Protein AF-A0A2E9VG41-F1 (afdb_monomer_lite)

Secondary structure (DSSP, 8-state):
--HHHHHHHHHHHHHHHHHHHHHHHHHHHHHHHHHHHHHHHHHHHHHHHHHHHHHHHHHHHHHHHHHHHIIIIIS---PPPTTS------S---

Sequence (94 aa):
MNLAKVSTIISFFVIAYTSSLVLILQIFDYRQAFSSLDKLKLEIEELAFQSNILIEEVQYYKSHISLRDTALNGLGMRIPTGKDKRVIYQGEEL

Foldseek 3Di:
DDPVVVVVVVVVVVVVVVVVVVVVVVVVVVVVVVVVVVVVVVVVVVVVVVVVVVVVVVVVVVVVVVVVCCVCPVVVDDDDDPVRDDDDDDDDDD

pLDDT: mean 88.17, std 12.26, range [43.25, 97.5]

Structure (mmCIF, N/CA/C/O backbone):
data_AF-A0A2E9VG41-F1
#
_entry.id   AF-A0A2E9VG41-F1
#
loop_
_atom_site.group_PDB
_atom_site.id
_atom_site.type_symbol
_atom_site.label_atom_id
_atom_site.label_alt_id
_atom_site.label_comp_id
_atom_site.label_asym_id
_atom_site.label_entity_id
_atom_site.label_seq_id
_atom_site.pdbx_PDB_ins_code
_atom_site.Cartn_x
_atom_site.Cartn_y
_atom_site.Cartn_z
_atom_site.occupancy
_atom_site.B_iso_or_equiv
_atom_site.auth_seq_id
_atom_site.auth_comp_id
_atom_site.auth_asym_id
_atom_site.auth_atom_id
_atom_site.pdbx_PDB_model_num
ATOM 1 N N . MET A 1 1 ? 35.554 -3.385 -51.900 1.00 58.75 1 MET A N 1
ATOM 2 C CA . MET A 1 1 ? 34.842 -3.763 -50.657 1.00 58.75 1 MET A CA 1
ATOM 3 C C . MET A 1 1 ? 33.415 -4.144 -51.040 1.00 58.75 1 MET A C 1
ATOM 5 O O . MET A 1 1 ? 32.776 -3.347 -51.708 1.00 58.75 1 MET A O 1
ATOM 9 N N . ASN A 1 2 ? 32.956 -5.371 -50.759 1.00 77.56 2 ASN A N 1
ATOM 10 C CA . ASN A 1 2 ? 31.666 -5.870 -51.273 1.00 77.56 2 ASN A CA 1
ATOM 11 C C . ASN A 1 2 ? 30.486 -5.047 -50.730 1.00 77.56 2 ASN A C 1
ATOM 13 O O . ASN A 1 2 ? 30.323 -4.957 -49.515 1.00 77.56 2 ASN A O 1
ATOM 17 N N . LEU A 1 3 ? 29.651 -4.510 -51.625 1.00 80.62 3 LEU A N 1
ATOM 18 C CA . LEU A 1 3 ? 28.473 -3.686 -51.308 1.00 80.62 3 LEU A CA 1
ATOM 19 C C . LEU A 1 3 ? 27.531 -4.380 -50.303 1.00 80.62 3 LEU A C 1
ATOM 21 O O . LEU A 1 3 ? 27.032 -3.755 -49.371 1.00 80.62 3 LEU A O 1
ATOM 25 N N . ALA A 1 4 ? 27.393 -5.706 -50.420 1.00 83.06 4 ALA A N 1
ATOM 26 C CA . ALA A 1 4 ? 26.626 -6.539 -49.495 1.00 83.06 4 ALA A CA 1
ATOM 27 C C . ALA A 1 4 ? 27.147 -6.480 -48.045 1.00 83.06 4 ALA A C 1
ATOM 29 O O . ALA A 1 4 ? 26.354 -6.403 -47.113 1.00 83.06 4 ALA A O 1
ATOM 30 N N . LYS A 1 5 ? 28.474 -6.445 -47.843 1.00 84.31 5 LYS A N 1
ATOM 31 C CA . LYS A 1 5 ? 29.081 -6.360 -46.501 1.00 84.31 5 LYS A CA 1
ATOM 32 C C . LYS A 1 5 ? 28.836 -4.995 -45.853 1.00 84.31 5 LYS A C 1
ATOM 34 O O . LYS A 1 5 ? 28.659 -4.909 -44.643 1.00 84.31 5 LYS A O 1
ATOM 39 N N . VAL A 1 6 ? 28.805 -3.929 -46.653 1.00 88.94 6 VAL A N 1
ATOM 40 C CA . VAL A 1 6 ? 28.503 -2.574 -46.165 1.00 88.94 6 VAL A CA 1
ATOM 41 C C . VAL A 1 6 ? 27.030 -2.472 -45.754 1.00 88.94 6 VAL A C 1
ATOM 43 O O . VAL A 1 6 ? 26.733 -1.960 -44.678 1.00 88.94 6 VAL A O 1
ATOM 46 N N . SER A 1 7 ? 26.116 -3.051 -46.540 1.00 86.94 7 SER A N 1
ATOM 47 C CA . SER A 1 7 ? 24.681 -3.090 -46.216 1.00 86.94 7 SER A CA 1
ATOM 48 C C . SER A 1 7 ? 24.383 -3.813 -44.897 1.00 86.94 7 SER A C 1
ATOM 50 O O . SER A 1 7 ? 23.558 -3.343 -44.115 1.00 86.94 7 SER A O 1
ATOM 52 N N . THR A 1 8 ? 25.052 -4.936 -44.618 1.00 91.44 8 THR A N 1
ATOM 53 C CA . THR A 1 8 ? 24.847 -5.679 -43.362 1.00 91.44 8 THR A CA 1
ATOM 54 C C . THR A 1 8 ? 25.328 -4.904 -42.138 1.00 91.44 8 THR A C 1
ATOM 56 O O . THR A 1 8 ? 24.680 -4.945 -41.096 1.00 91.44 8 THR A O 1
ATOM 59 N N . ILE A 1 9 ? 26.429 -4.155 -42.264 1.00 91.69 9 ILE A N 1
ATOM 60 C CA . ILE A 1 9 ? 26.972 -3.342 -41.165 1.00 91.69 9 ILE A CA 1
ATOM 61 C C . ILE A 1 9 ? 26.022 -2.185 -40.833 1.00 91.69 9 ILE A C 1
ATOM 63 O O . ILE A 1 9 ? 25.743 -1.935 -39.663 1.00 91.69 9 ILE A O 1
ATOM 67 N N . ILE A 1 10 ? 25.476 -1.518 -41.854 1.00 92.25 10 ILE A N 1
ATOM 68 C CA . ILE A 1 10 ? 24.505 -0.431 -41.663 1.00 92.25 10 ILE A CA 1
ATOM 69 C C . ILE A 1 10 ? 23.229 -0.961 -40.997 1.00 92.25 10 ILE A C 1
ATOM 71 O O . ILE A 1 10 ? 22.749 -0.366 -40.036 1.00 92.25 10 ILE A O 1
ATOM 75 N N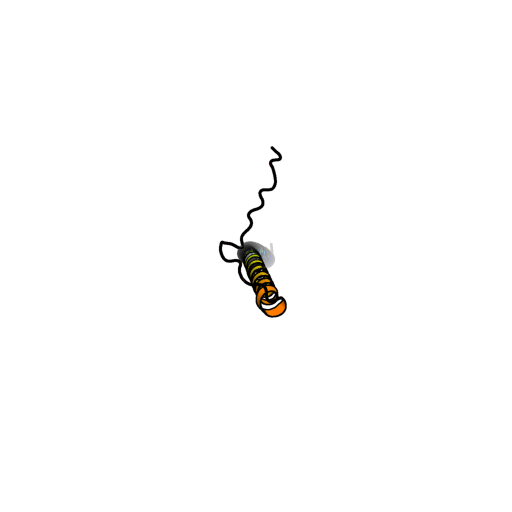 . SER A 1 11 ? 22.709 -2.107 -41.449 1.00 90.81 11 SER A N 1
ATOM 76 C CA . SER A 1 11 ? 21.527 -2.737 -40.844 1.00 90.81 11 SER A CA 1
ATOM 77 C C . SER A 1 11 ? 21.745 -3.080 -39.367 1.00 90.81 11 SER A C 1
ATOM 79 O O . SER A 1 11 ? 20.883 -2.783 -38.541 1.00 90.81 11 SER A O 1
ATOM 81 N N . PHE A 1 12 ? 22.915 -3.621 -39.014 1.00 94.38 12 PHE A N 1
ATOM 82 C CA . PHE A 1 12 ? 23.258 -3.909 -37.622 1.00 94.38 12 PHE A CA 1
ATOM 83 C C . PHE A 1 12 ? 23.263 -2.641 -36.759 1.00 94.38 12 PHE A C 1
ATOM 85 O O . PHE A 1 12 ? 22.726 -2.641 -35.653 1.00 94.38 12 PHE A O 1
ATOM 92 N N . PHE A 1 13 ? 23.804 -1.539 -37.284 1.00 94.25 13 PHE A N 1
ATOM 93 C CA . PHE A 1 13 ? 23.848 -0.266 -36.569 1.00 94.25 13 PHE A CA 1
ATOM 94 C C . PHE A 1 13 ? 22.447 0.311 -36.326 1.00 94.25 13 PHE A C 1
ATOM 96 O O . PHE A 1 13 ? 22.152 0.789 -35.233 1.00 94.25 13 PHE A O 1
ATOM 103 N N . VAL A 1 14 ? 21.555 0.210 -37.315 1.00 95.38 14 VAL A N 1
ATOM 104 C CA . VAL A 1 14 ? 20.158 0.656 -37.188 1.00 95.38 14 VAL A CA 1
ATOM 105 C C . VAL A 1 14 ? 19.401 -0.181 -36.153 1.00 95.38 14 VAL A C 1
ATOM 107 O O . VAL A 1 14 ? 18.679 0.373 -35.324 1.00 95.38 14 VAL A O 1
ATOM 110 N N . ILE A 1 15 ? 19.588 -1.503 -36.145 1.00 95.50 15 ILE A N 1
ATOM 111 C CA . ILE A 1 15 ? 18.953 -2.391 -35.159 1.00 95.50 15 ILE A CA 1
ATOM 112 C C . ILE A 1 15 ? 19.479 -2.096 -33.750 1.00 95.50 15 ILE A C 1
ATOM 114 O O . ILE A 1 15 ? 18.694 -1.964 -32.815 1.00 95.50 15 ILE A O 1
ATOM 118 N N . ALA A 1 16 ? 20.792 -1.923 -33.588 1.00 95.00 16 ALA A N 1
ATOM 119 C CA . ALA A 1 16 ? 21.384 -1.582 -32.297 1.00 95.00 16 ALA A CA 1
ATOM 120 C C . ALA A 1 16 ? 20.877 -0.225 -31.776 1.00 95.00 16 ALA A C 1
ATOM 122 O O . ALA A 1 16 ? 20.524 -0.096 -30.603 1.00 95.00 16 ALA A O 1
ATOM 123 N N . TYR A 1 17 ? 20.782 0.774 -32.656 1.00 95.44 17 TYR A N 1
ATOM 124 C CA . TYR A 1 17 ? 20.299 2.105 -32.301 1.00 95.44 17 TYR A CA 1
ATOM 125 C C . TYR A 1 17 ? 18.815 2.099 -31.911 1.00 95.44 17 TYR A C 1
ATOM 127 O O . TYR A 1 17 ? 18.440 2.621 -30.862 1.00 95.44 17 TYR A O 1
ATOM 135 N N . THR A 1 18 ? 17.967 1.447 -32.709 1.00 95.62 18 THR A N 1
ATOM 136 C CA . THR A 1 18 ? 16.532 1.314 -32.401 1.00 95.62 18 THR A CA 1
ATOM 137 C C . THR A 1 18 ? 16.298 0.509 -31.123 1.00 95.62 18 THR A C 1
ATOM 139 O O . THR A 1 18 ? 15.481 0.909 -30.297 1.00 95.62 18 THR A O 1
ATOM 142 N N . SER A 1 19 ? 17.073 -0.554 -30.888 1.00 95.31 19 SER A N 1
ATOM 143 C CA . SER A 1 19 ? 17.030 -1.317 -29.637 1.00 95.31 19 SER A CA 1
ATOM 144 C C . SER A 1 19 ? 17.393 -0.463 -28.421 1.00 95.31 19 SER A C 1
ATOM 146 O O . SER A 1 19 ? 16.773 -0.611 -27.369 1.00 95.31 19 SER A O 1
ATOM 148 N N . SER A 1 20 ? 18.370 0.439 -28.545 1.00 95.19 20 SER A N 1
ATOM 149 C CA . SER A 1 20 ? 18.731 1.358 -27.462 1.00 95.19 20 SER A CA 1
ATOM 150 C C . SER A 1 20 ? 17.603 2.344 -27.147 1.00 95.19 20 SER A C 1
ATOM 152 O O . SER A 1 20 ? 17.329 2.590 -25.974 1.00 95.19 20 SER A O 1
ATOM 154 N N . LEU A 1 21 ? 16.905 2.857 -28.166 1.00 95.12 21 LEU A N 1
ATOM 155 C CA . LEU A 1 21 ? 15.752 3.740 -27.968 1.00 95.12 21 LEU A CA 1
ATOM 156 C C . LEU A 1 21 ? 14.578 3.019 -27.293 1.00 95.12 21 LEU A C 1
ATOM 158 O O . LEU A 1 21 ? 13.976 3.564 -26.369 1.00 95.12 21 LEU A O 1
ATOM 162 N N . VAL A 1 22 ? 14.284 1.780 -27.701 1.00 96.56 22 VAL A N 1
ATOM 163 C CA . VAL A 1 22 ? 13.240 0.956 -27.065 1.00 96.56 22 VAL A CA 1
ATOM 164 C C . VAL A 1 22 ? 13.560 0.711 -25.591 1.00 96.56 22 VAL A C 1
ATOM 166 O O . VAL A 1 22 ? 12.674 0.823 -24.748 1.00 96.56 22 VAL A O 1
ATOM 169 N N . LEU A 1 23 ? 14.823 0.440 -25.261 1.00 96.06 23 LEU A N 1
ATOM 170 C CA . LEU A 1 23 ? 15.248 0.212 -23.881 1.00 96.06 23 LEU A CA 1
ATOM 171 C C . LEU A 1 23 ? 15.023 1.449 -22.995 1.00 96.06 23 LEU A C 1
ATOM 173 O O . LEU A 1 23 ? 14.587 1.322 -21.854 1.00 96.06 23 LEU A O 1
ATOM 177 N N . ILE A 1 24 ? 15.259 2.652 -23.526 1.00 96.31 24 ILE A N 1
ATOM 178 C CA . ILE A 1 24 ? 14.985 3.906 -22.808 1.00 96.31 24 ILE A CA 1
ATOM 179 C C . ILE A 1 24 ? 13.485 4.056 -22.522 1.00 96.31 24 ILE A C 1
ATOM 181 O O . ILE A 1 24 ? 13.115 4.384 -21.394 1.00 96.31 24 ILE A O 1
ATOM 185 N N . LEU A 1 25 ? 12.625 3.776 -23.507 1.00 95.56 25 LEU A N 1
ATOM 186 C CA . LEU A 1 25 ? 11.169 3.831 -23.329 1.00 95.56 25 LEU A CA 1
ATOM 187 C C . LEU A 1 25 ? 10.686 2.813 -22.289 1.00 95.56 25 LEU A C 1
ATOM 189 O O . LEU A 1 25 ? 9.929 3.166 -21.392 1.00 95.56 25 LEU A O 1
ATOM 193 N N . GLN A 1 26 ? 11.200 1.583 -22.332 1.00 95.81 26 GLN A N 1
ATOM 194 C CA . GLN A 1 26 ? 10.865 0.553 -21.346 1.00 95.81 26 GLN A CA 1
ATOM 195 C C . GLN A 1 26 ? 11.260 0.955 -19.923 1.00 95.81 26 GLN A C 1
ATOM 197 O O . GLN A 1 26 ? 10.507 0.722 -18.981 1.00 95.81 26 GLN A O 1
ATOM 202 N N . ILE A 1 27 ? 12.430 1.577 -19.750 1.00 96.44 27 ILE A N 1
ATOM 203 C CA . ILE A 1 27 ? 12.865 2.079 -18.441 1.00 96.44 27 ILE A CA 1
ATOM 204 C C . ILE A 1 27 ? 11.941 3.198 -17.958 1.00 96.44 27 ILE A C 1
ATOM 206 O O . ILE A 1 27 ? 11.644 3.266 -16.764 1.00 96.44 27 ILE A O 1
ATOM 210 N N . PHE A 1 28 ? 11.493 4.073 -18.857 1.00 95.88 28 PHE A N 1
ATOM 211 C CA . PHE A 1 28 ? 10.554 5.136 -18.519 1.00 95.88 28 PHE A CA 1
ATOM 212 C C . PHE A 1 28 ? 9.205 4.568 -18.059 1.00 95.88 28 PHE A C 1
ATOM 214 O O . PHE A 1 28 ? 8.757 4.891 -16.958 1.00 95.88 28 PHE A O 1
ATOM 221 N N . ASP A 1 29 ? 8.621 3.656 -18.837 1.00 95.38 29 ASP A N 1
ATOM 222 C CA . ASP A 1 29 ? 7.348 3.007 -18.507 1.00 95.38 29 ASP A CA 1
ATOM 223 C C . ASP A 1 29 ? 7.446 2.223 -17.194 1.00 95.38 29 ASP A C 1
ATOM 225 O O . ASP A 1 29 ? 6.573 2.327 -16.331 1.00 95.38 29 ASP A O 1
ATOM 229 N N . TYR A 1 30 ? 8.551 1.500 -16.992 1.00 96.12 30 TYR A N 1
ATOM 230 C CA . TYR A 1 30 ? 8.820 0.790 -15.745 1.00 96.12 30 TYR A CA 1
ATOM 231 C C . TYR A 1 30 ? 8.875 1.744 -14.548 1.00 96.12 30 TYR A C 1
ATOM 233 O O . TYR A 1 30 ? 8.243 1.488 -13.525 1.00 96.12 30 TYR A O 1
ATOM 241 N N . ARG A 1 31 ? 9.601 2.864 -14.662 1.00 95.75 31 ARG A N 1
ATOM 242 C CA . ARG A 1 31 ? 9.695 3.859 -13.582 1.00 95.75 31 ARG A CA 1
ATOM 243 C C . ARG A 1 31 ? 8.341 4.484 -13.270 1.00 95.75 31 ARG A C 1
ATOM 245 O O . ARG A 1 31 ? 8.036 4.698 -12.098 1.00 95.75 31 ARG A O 1
ATOM 252 N N . GLN A 1 32 ? 7.531 4.749 -14.291 1.00 95.44 32 GLN A N 1
ATOM 253 C CA . GLN A 1 32 ? 6.190 5.292 -14.112 1.00 95.44 32 GLN A CA 1
ATOM 254 C C . GLN A 1 32 ? 5.274 4.293 -13.396 1.00 95.44 32 GLN A C 1
ATOM 256 O O . GLN A 1 32 ? 4.619 4.656 -12.419 1.00 95.44 32 GLN A O 1
ATOM 261 N N . ALA A 1 33 ? 5.261 3.033 -13.838 1.00 94.50 33 ALA A N 1
ATOM 262 C CA . ALA A 1 33 ? 4.478 1.975 -13.208 1.00 94.50 33 ALA A CA 1
ATOM 263 C C . ALA A 1 33 ? 4.919 1.728 -11.758 1.00 94.50 33 ALA A C 1
ATOM 265 O O . ALA A 1 33 ? 4.078 1.632 -10.866 1.00 94.50 33 ALA A O 1
ATOM 266 N N . PHE A 1 34 ? 6.231 1.699 -11.510 1.00 95.75 34 PHE A N 1
ATOM 267 C CA . PHE A 1 34 ? 6.795 1.541 -10.172 1.00 95.75 34 PHE A CA 1
ATOM 268 C C . PHE A 1 34 ? 6.398 2.698 -9.247 1.00 95.75 34 PHE A C 1
ATOM 270 O O . PHE A 1 34 ? 5.946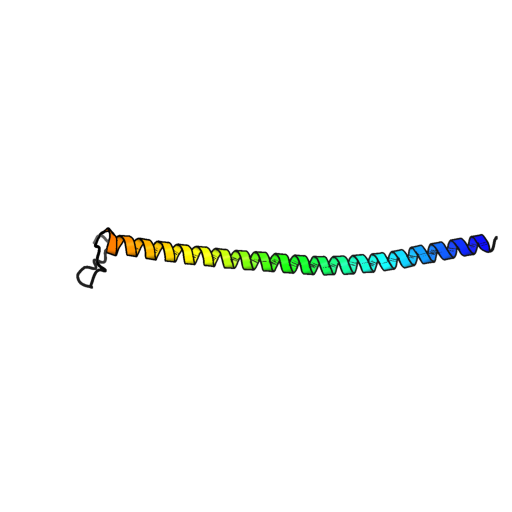 2.460 -8.133 1.00 95.75 34 PHE A O 1
ATOM 277 N N . SER A 1 35 ? 6.468 3.946 -9.723 1.00 95.19 35 SER A N 1
ATOM 278 C CA . SER A 1 35 ? 6.034 5.107 -8.936 1.00 95.19 35 SER A CA 1
ATOM 279 C C . SER A 1 35 ? 4.545 5.054 -8.585 1.00 95.19 35 SER A C 1
ATOM 281 O O . SER A 1 35 ? 4.168 5.403 -7.468 1.00 95.19 35 SER A O 1
ATOM 283 N N . SER A 1 36 ? 3.694 4.616 -9.514 1.00 95.38 36 SER A N 1
ATOM 284 C CA . SER A 1 36 ? 2.266 4.431 -9.240 1.00 95.38 36 SER A CA 1
ATOM 285 C C . SER A 1 36 ? 2.011 3.311 -8.228 1.00 95.38 36 SER A C 1
ATOM 287 O O . SER A 1 36 ? 1.147 3.460 -7.367 1.00 95.38 36 SER A O 1
ATOM 289 N N . LEU A 1 37 ? 2.775 2.218 -8.295 1.00 96.25 37 LEU A N 1
ATOM 290 C CA . LEU A 1 37 ? 2.692 1.117 -7.337 1.00 96.25 37 LEU A CA 1
ATOM 291 C C . LEU A 1 37 ? 3.111 1.573 -5.935 1.00 96.25 37 LEU A C 1
ATOM 293 O O . LEU A 1 37 ? 2.393 1.309 -4.974 1.00 96.25 37 LEU A O 1
ATOM 297 N N . ASP A 1 38 ? 4.216 2.308 -5.819 1.00 96.06 38 ASP A N 1
ATOM 298 C CA . ASP A 1 38 ? 4.685 2.848 -4.539 1.00 96.06 38 ASP A CA 1
ATOM 299 C C . ASP A 1 38 ? 3.655 3.786 -3.900 1.00 96.06 38 ASP A C 1
ATOM 301 O O . ASP A 1 38 ? 3.397 3.689 -2.700 1.00 96.06 38 ASP A O 1
ATOM 305 N N . LYS A 1 39 ? 3.012 4.652 -4.694 1.00 96.25 39 LYS A N 1
ATOM 306 C CA . LYS A 1 39 ? 1.918 5.509 -4.206 1.00 96.25 39 LYS A CA 1
ATOM 307 C C . LYS A 1 39 ? 0.750 4.686 -3.679 1.00 96.25 39 LYS A C 1
ATOM 309 O O . LYS A 1 39 ? 0.296 4.920 -2.566 1.00 96.25 39 LYS A O 1
ATOM 314 N N . LEU A 1 40 ? 0.310 3.691 -4.449 1.00 96.50 40 LEU A N 1
ATOM 315 C CA . LEU A 1 40 ? -0.790 2.823 -4.043 1.00 96.50 40 LEU A CA 1
ATOM 316 C C . LEU A 1 40 ? -0.457 2.051 -2.759 1.00 96.50 40 LEU A C 1
ATOM 318 O O . LEU A 1 40 ? -1.309 1.879 -1.894 1.00 96.50 40 LEU A O 1
ATOM 322 N N . LYS A 1 41 ? 0.792 1.604 -2.611 1.00 96.75 41 LYS A N 1
ATOM 323 C CA . LYS A 1 41 ? 1.257 0.929 -1.399 1.00 96.75 41 LYS A CA 1
ATOM 324 C C . LYS A 1 41 ? 1.170 1.841 -0.172 1.00 96.75 41 LYS A C 1
ATOM 326 O O . LYS A 1 41 ? 0.709 1.381 0.868 1.00 96.75 41 LYS A O 1
ATOM 331 N N . LEU A 1 42 ? 1.579 3.104 -0.300 1.00 96.81 42 LEU A N 1
ATOM 332 C CA . LEU A 1 42 ? 1.473 4.090 0.780 1.00 96.81 42 LEU A CA 1
ATOM 333 C C . LEU A 1 42 ? 0.014 4.358 1.164 1.00 96.81 42 LEU A C 1
ATOM 335 O O . LEU A 1 42 ? -0.307 4.366 2.347 1.00 96.81 42 LEU A O 1
ATOM 339 N N . GLU A 1 43 ? -0.877 4.507 0.182 1.00 97.12 43 GLU A N 1
ATOM 340 C CA . GLU A 1 43 ? -2.311 4.707 0.436 1.00 97.12 43 GLU A CA 1
ATOM 341 C C . GLU A 1 43 ? -2.943 3.506 1.157 1.00 97.12 43 GLU A C 1
ATOM 343 O O . GLU A 1 43 ? -3.736 3.679 2.082 1.00 97.12 43 GLU A O 1
ATOM 348 N N . ILE A 1 44 ? -2.571 2.279 0.778 1.00 96.94 44 ILE A N 1
ATOM 349 C CA . ILE A 1 44 ? -3.031 1.060 1.460 1.00 96.94 44 ILE A CA 1
ATOM 350 C C . ILE A 1 44 ? -2.543 1.028 2.910 1.00 96.94 44 ILE A C 1
ATOM 352 O O . ILE A 1 44 ? -3.305 0.657 3.802 1.00 96.94 44 ILE A O 1
ATOM 356 N N . GLU A 1 45 ? -1.286 1.397 3.154 1.00 96.94 45 GLU A N 1
ATOM 357 C CA . GLU A 1 45 ? -0.709 1.427 4.499 1.00 96.94 45 GLU A CA 1
ATOM 358 C C . GLU A 1 45 ? -1.396 2.474 5.386 1.00 96.94 45 GLU A C 1
ATOM 360 O O . GLU A 1 45 ? -1.773 2.168 6.519 1.00 96.94 45 GLU A O 1
ATOM 365 N N . GLU A 1 46 ? -1.647 3.673 4.856 1.00 97.06 46 GLU A N 1
ATOM 366 C CA . GLU A 1 46 ? -2.380 4.727 5.561 1.00 97.06 46 GLU A CA 1
ATOM 367 C C . GLU A 1 46 ? -3.818 4.299 5.881 1.00 97.06 46 GLU A C 1
ATOM 369 O O . GLU A 1 46 ? -4.281 4.450 7.015 1.00 97.06 46 GLU A O 1
ATOM 374 N N . LEU A 1 47 ? -4.518 3.702 4.914 1.00 97.06 47 LEU A N 1
ATOM 375 C CA . LEU A 1 47 ? -5.882 3.225 5.118 1.00 97.06 47 LEU A CA 1
ATOM 376 C C . LEU A 1 47 ? -5.938 2.088 6.146 1.00 97.06 47 LEU A C 1
ATOM 378 O O . LEU A 1 47 ? -6.835 2.059 6.990 1.00 97.06 47 LEU A O 1
ATOM 382 N N . ALA A 1 48 ? -4.974 1.165 6.111 1.00 96.94 48 ALA A N 1
ATOM 383 C CA . ALA A 1 48 ? -4.868 0.095 7.097 1.00 96.94 48 ALA A CA 1
ATOM 384 C C . ALA A 1 48 ? -4.623 0.655 8.506 1.00 96.94 48 ALA A C 1
ATOM 386 O O . ALA A 1 48 ? -5.247 0.202 9.468 1.00 96.94 48 ALA A O 1
ATOM 387 N N . PHE A 1 49 ? -3.768 1.671 8.628 1.00 97.50 49 PHE A N 1
ATOM 388 C CA . PHE A 1 49 ? -3.523 2.362 9.890 1.00 97.50 49 PHE A CA 1
ATOM 389 C C . PHE A 1 49 ? -4.797 3.021 10.437 1.00 97.50 49 PHE A C 1
ATOM 391 O O . PHE A 1 49 ? -5.179 2.766 11.581 1.00 97.50 49 PHE A O 1
ATOM 398 N N . GLN A 1 50 ? -5.504 3.796 9.611 1.00 96.94 50 GLN A N 1
ATOM 399 C CA . GLN A 1 50 ? -6.764 4.438 9.999 1.00 96.94 50 GLN A CA 1
ATOM 400 C C . GLN A 1 50 ? -7.841 3.412 10.381 1.00 96.94 50 GLN A C 1
ATOM 402 O O . 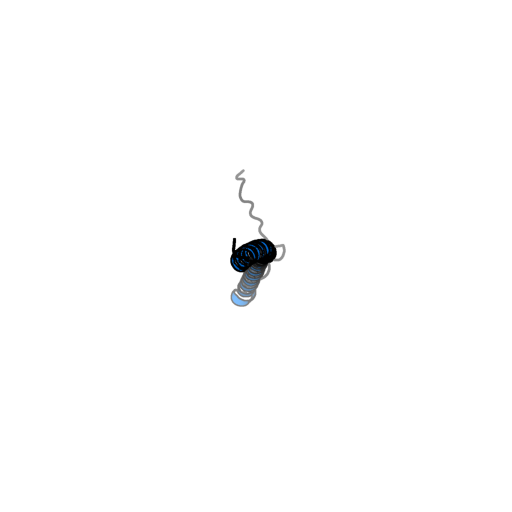GLN A 1 50 ? -8.538 3.578 11.383 1.00 96.94 50 GLN A O 1
ATOM 407 N N . SER A 1 51 ? -7.955 2.320 9.621 1.00 96.00 51 SER A N 1
ATOM 408 C CA . SER A 1 51 ? -8.907 1.248 9.912 1.00 96.00 51 SER A CA 1
ATOM 409 C C . SER A 1 51 ? -8.612 0.564 11.244 1.00 96.00 51 SER A C 1
ATOM 411 O O . SER A 1 51 ? -9.547 0.240 11.973 1.00 96.00 51 SER A O 1
ATOM 413 N N . ASN A 1 52 ? -7.341 0.333 11.577 1.00 96.56 52 ASN A N 1
ATOM 414 C CA . ASN A 1 52 ? -6.974 -0.283 12.850 1.00 96.56 52 ASN A CA 1
ATOM 415 C C . ASN A 1 52 ? -7.359 0.600 14.039 1.00 96.56 52 ASN A C 1
ATOM 417 O O . ASN A 1 52 ? -7.945 0.090 14.992 1.00 96.56 52 ASN A O 1
ATOM 421 N N . ILE A 1 53 ? -7.108 1.910 13.955 1.00 96.69 53 ILE A N 1
ATOM 422 C CA . ILE A 1 53 ? -7.527 2.865 14.992 1.00 96.69 53 ILE A CA 1
ATOM 423 C C . ILE A 1 53 ? -9.044 2.801 15.193 1.00 96.69 53 ILE A C 1
ATOM 425 O O . ILE A 1 53 ? -9.522 2.695 16.321 1.00 96.69 53 ILE A O 1
ATOM 429 N N . LEU A 1 54 ? -9.810 2.809 14.099 1.00 96.88 54 LEU A N 1
ATOM 430 C CA . LEU A 1 54 ? -11.267 2.756 14.172 1.00 96.88 54 LEU A CA 1
ATOM 431 C C . LEU A 1 54 ? -11.772 1.441 14.788 1.00 96.88 54 LEU A C 1
ATOM 433 O O . LEU A 1 54 ? -12.702 1.447 15.593 1.00 96.88 54 LEU A O 1
ATOM 437 N N . ILE A 1 55 ? -11.170 0.306 14.421 1.00 96.56 55 ILE A N 1
ATOM 438 C CA . ILE A 1 55 ? -11.519 -1.002 14.993 1.00 96.56 55 ILE A CA 1
ATOM 439 C C . ILE A 1 55 ? -11.260 -1.010 16.502 1.00 96.56 55 ILE A C 1
ATOM 441 O O . ILE A 1 55 ? -12.106 -1.486 17.262 1.00 96.56 55 ILE A O 1
ATOM 445 N N . GLU A 1 56 ? -10.124 -0.466 16.937 1.00 95.56 56 GLU A N 1
ATOM 446 C CA . GLU A 1 56 ? -9.770 -0.367 18.351 1.00 95.56 56 GLU A CA 1
ATOM 447 C C . GLU A 1 56 ? -10.767 0.508 19.123 1.00 95.56 56 GLU A C 1
ATOM 449 O O . GLU A 1 56 ? -11.263 0.099 20.175 1.00 95.56 56 GLU A O 1
ATOM 454 N N . GLU A 1 57 ? -11.148 1.660 18.571 1.00 95.56 57 GLU A N 1
ATOM 455 C CA . GLU A 1 57 ? -12.149 2.551 19.164 1.00 95.56 57 GLU A CA 1
ATOM 456 C C . GLU A 1 57 ? -13.522 1.867 19.292 1.00 95.56 57 GLU A C 1
ATOM 458 O O . GLU A 1 57 ? -14.157 1.892 20.352 1.00 95.56 57 GLU A O 1
ATOM 463 N N . VAL A 1 58 ? -13.968 1.172 18.244 1.00 96.56 58 VAL A N 1
ATOM 464 C CA . VAL A 1 58 ? -15.220 0.403 18.274 1.00 96.56 58 VAL A CA 1
ATOM 465 C C . VAL A 1 58 ? -15.156 -0.709 19.321 1.00 96.56 58 VAL A C 1
ATOM 467 O O . VAL A 1 58 ? -16.126 -0.933 20.054 1.00 96.56 58 VAL A O 1
ATOM 470 N N . GLN A 1 59 ? -14.025 -1.406 19.428 1.00 95.31 59 GLN A N 1
ATOM 471 C CA . GLN A 1 59 ? -13.832 -2.458 20.419 1.00 95.31 59 GLN A CA 1
ATOM 472 C C . GLN A 1 59 ? -13.834 -1.897 21.847 1.00 95.31 59 GLN A C 1
ATOM 474 O O . GLN A 1 59 ? -14.466 -2.488 22.730 1.00 95.31 59 GLN A O 1
ATOM 479 N N . TYR A 1 60 ? -13.203 -0.742 22.065 1.00 95.56 60 TYR A N 1
ATOM 480 C CA . TYR A 1 60 ? -13.243 -0.017 23.331 1.00 95.56 60 TYR A CA 1
ATOM 481 C C . TYR A 1 60 ? -14.684 0.327 23.728 1.00 95.56 60 TYR A C 1
ATOM 483 O O . TYR A 1 60 ? -15.122 -0.032 24.825 1.00 95.56 60 TYR A O 1
ATOM 491 N N . TYR A 1 61 ? -15.466 0.927 22.825 1.00 95.38 61 TYR A N 1
ATOM 492 C CA . TYR A 1 61 ? -16.865 1.259 23.104 1.00 95.38 61 TYR A CA 1
ATOM 493 C C . TYR A 1 61 ? -17.723 0.023 23.359 1.00 95.38 61 TYR A C 1
ATOM 495 O O . TYR A 1 61 ? -18.522 0.012 24.298 1.00 95.38 61 TYR A O 1
ATOM 503 N N . LYS A 1 62 ? -17.537 -1.047 22.580 1.00 95.12 62 LYS A N 1
ATOM 504 C CA . LYS A 1 62 ? -18.244 -2.316 22.787 1.00 95.12 62 LYS A CA 1
ATOM 505 C C . LYS A 1 62 ? -17.949 -2.898 24.169 1.00 95.12 62 LYS A C 1
ATOM 507 O O . LYS A 1 62 ? -18.876 -3.327 24.856 1.00 95.12 62 LYS A O 1
ATOM 512 N N . SER A 1 63 ? -16.684 -2.877 24.586 1.00 93.69 63 SER A N 1
ATOM 513 C CA . SER A 1 63 ? -16.270 -3.306 25.923 1.00 93.69 63 SER A CA 1
ATOM 514 C C . SER A 1 63 ? -16.937 -2.454 27.006 1.00 93.69 63 SER A C 1
ATOM 516 O O . SER A 1 63 ? -17.558 -2.989 27.921 1.00 93.69 63 SER A O 1
ATOM 518 N N . HIS A 1 64 ? -16.925 -1.127 26.853 1.00 92.62 64 HIS A N 1
ATOM 519 C CA . HIS A 1 64 ? -17.549 -0.207 27.805 1.00 92.62 64 HIS A CA 1
ATOM 520 C C . HIS A 1 64 ? -19.063 -0.405 27.936 1.00 92.62 64 HIS A C 1
ATOM 522 O O . HIS A 1 64 ? -19.602 -0.377 29.045 1.00 92.62 64 HIS A O 1
ATOM 528 N N . ILE A 1 65 ? -19.754 -0.617 26.815 1.00 92.25 65 ILE A N 1
ATOM 529 C CA . ILE A 1 65 ? -21.192 -0.899 26.792 1.00 92.25 65 ILE A CA 1
ATOM 530 C C . ILE A 1 65 ? -21.472 -2.239 27.470 1.00 92.25 65 ILE A C 1
ATOM 532 O O . ILE A 1 65 ? -22.359 -2.306 28.314 1.00 92.25 65 ILE A O 1
ATOM 536 N N . SER A 1 66 ? -20.698 -3.283 27.164 1.00 93.00 66 SER A N 1
ATOM 537 C CA . SER A 1 66 ? -20.859 -4.605 27.778 1.00 93.00 66 SER A CA 1
ATOM 538 C C . SER A 1 66 ? -20.593 -4.586 29.285 1.00 93.00 6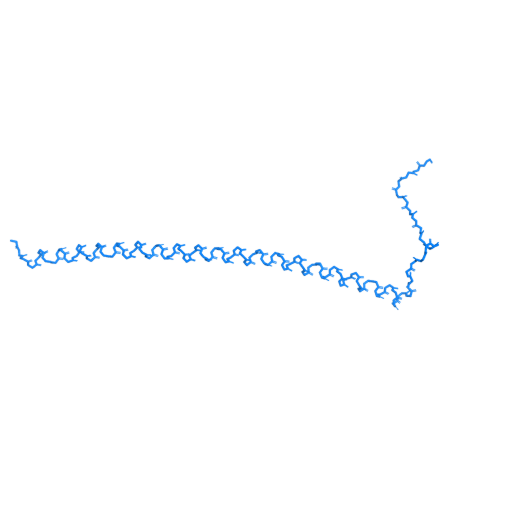6 SER A C 1
ATOM 540 O O . SER A 1 66 ? -21.326 -5.218 30.048 1.00 93.00 66 SER A O 1
ATOM 542 N N . LEU A 1 67 ? -19.596 -3.818 29.733 1.00 91.50 67 LEU A N 1
ATOM 543 C CA . LEU A 1 67 ? -19.297 -3.643 31.152 1.00 91.50 67 LEU 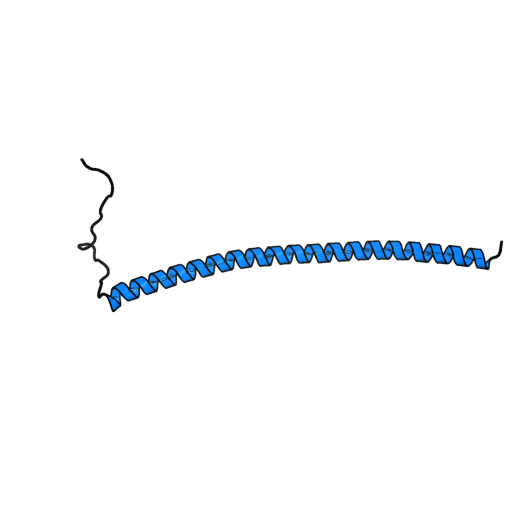A CA 1
ATOM 544 C C . LEU A 1 67 ? -20.446 -2.923 31.866 1.00 91.50 67 LEU A C 1
ATOM 546 O O . LEU A 1 67 ? -20.881 -3.342 32.938 1.00 91.50 67 LEU A O 1
ATOM 550 N N . ARG A 1 68 ? -20.973 -1.861 31.244 1.00 89.50 68 ARG A N 1
ATOM 551 C CA . ARG A 1 68 ? -22.136 -1.124 31.747 1.00 89.50 68 ARG A CA 1
ATOM 552 C C . ARG A 1 68 ? -23.373 -2.017 31.815 1.00 89.50 68 ARG A C 1
ATOM 554 O O . ARG A 1 68 ? -24.081 -1.974 32.813 1.00 89.50 68 ARG A O 1
ATOM 561 N N . ASP A 1 69 ? -23.621 -2.816 30.786 1.00 90.25 69 ASP A N 1
ATOM 562 C CA . ASP A 1 69 ? -24.754 -3.739 30.727 1.00 90.25 69 ASP A CA 1
ATOM 563 C C . ASP A 1 69 ? -24.658 -4.805 31.825 1.00 90.25 69 ASP A C 1
ATOM 565 O O . ASP A 1 69 ? -25.586 -4.977 32.611 1.00 90.25 69 ASP A O 1
ATOM 569 N N . THR A 1 70 ? -23.487 -5.426 31.979 1.00 91.12 70 THR A N 1
ATOM 570 C CA . THR A 1 70 ? -23.218 -6.393 33.055 1.00 91.12 70 THR A CA 1
ATOM 571 C C . THR A 1 70 ? -23.409 -5.773 34.442 1.00 91.12 70 THR A C 1
ATOM 573 O O . THR A 1 70 ? -24.021 -6.386 35.315 1.00 91.12 70 THR A O 1
ATOM 576 N N . ALA A 1 71 ? -22.927 -4.547 34.659 1.00 87.75 71 ALA A N 1
ATOM 577 C CA . ALA A 1 71 ? -23.084 -3.851 35.932 1.00 87.75 71 ALA A CA 1
ATOM 578 C C . ALA A 1 71 ? -24.556 -3.537 36.242 1.00 87.75 71 ALA A C 1
ATOM 580 O O . ALA A 1 71 ? -25.019 -3.798 37.352 1.00 87.75 71 ALA A O 1
ATOM 581 N N . LEU A 1 72 ? -25.297 -2.999 35.270 1.00 87.38 72 LEU A N 1
ATOM 582 C CA . LEU A 1 72 ? -26.686 -2.586 35.471 1.00 87.38 72 LEU A CA 1
ATOM 583 C C . LEU A 1 72 ? -27.641 -3.783 35.567 1.00 87.38 72 LEU A C 1
ATOM 585 O O . LEU A 1 72 ? -28.438 -3.860 36.498 1.00 87.38 72 LEU A O 1
ATOM 589 N N . ASN A 1 73 ? -27.545 -4.720 34.624 1.00 87.81 73 ASN A N 1
ATOM 590 C CA . ASN A 1 73 ? -28.506 -5.811 34.464 1.00 87.81 73 ASN A CA 1
ATOM 591 C C . ASN A 1 73 ? -28.072 -7.104 35.164 1.00 87.81 73 ASN A C 1
ATOM 593 O O . ASN A 1 73 ? -28.917 -7.830 35.679 1.00 87.81 73 ASN A O 1
ATOM 597 N N . GLY A 1 74 ? -26.770 -7.395 35.208 1.00 84.75 74 GLY A N 1
ATOM 598 C CA . GLY A 1 74 ? -26.243 -8.599 35.858 1.00 84.75 74 GLY A CA 1
ATOM 599 C C . GLY A 1 74 ? -26.036 -8.430 37.363 1.00 84.75 74 GLY A C 1
ATOM 600 O O . GLY A 1 74 ? -26.395 -9.306 38.144 1.00 84.75 74 GLY A O 1
ATOM 601 N N . LEU A 1 75 ? -25.471 -7.294 37.776 1.00 85.94 75 LEU A N 1
ATOM 602 C CA . LEU A 1 75 ? -25.139 -7.007 39.178 1.00 85.94 75 LEU A CA 1
ATOM 603 C C . LEU A 1 75 ? -26.174 -6.110 39.876 1.00 85.94 75 LEU A C 1
ATOM 605 O O . LEU A 1 75 ? -26.030 -5.826 41.065 1.00 85.94 75 LEU A O 1
ATOM 609 N N . GLY A 1 76 ? -27.206 -5.649 39.158 1.00 82.12 76 GLY A N 1
ATOM 610 C CA . GLY A 1 76 ? -28.251 -4.777 39.704 1.00 82.12 76 GLY A CA 1
ATOM 611 C C . GLY A 1 76 ? -27.731 -3.413 40.168 1.00 82.12 76 GLY A C 1
ATOM 612 O O . GLY A 1 76 ? -28.360 -2.757 41.003 1.00 82.12 76 GLY A O 1
ATOM 613 N N . MET A 1 77 ? -26.564 -2.985 39.676 1.00 83.69 77 MET A N 1
ATOM 614 C CA . MET A 1 77 ? -26.018 -1.674 40.001 1.00 83.69 77 MET A CA 1
ATOM 615 C C . MET A 1 77 ? -26.898 -0.597 39.366 1.00 83.69 77 MET A C 1
ATOM 617 O O . MET A 1 77 ? -27.422 -0.758 38.270 1.00 83.69 77 MET A O 1
ATOM 621 N N . ARG A 1 78 ? -27.049 0.544 40.037 1.00 80.50 78 ARG A N 1
ATOM 622 C CA . ARG A 1 78 ? -27.735 1.714 39.475 1.00 80.50 78 ARG A CA 1
ATOM 623 C C . ARG A 1 78 ? -26.732 2.825 39.222 1.00 80.50 78 ARG A C 1
ATOM 625 O O . ARG A 1 78 ? -25.744 2.946 39.945 1.00 80.50 78 ARG A O 1
ATOM 632 N N . ILE A 1 79 ? -27.009 3.667 38.231 1.00 80.94 79 ILE A N 1
ATOM 633 C CA . ILE A 1 79 ? -26.206 4.870 38.004 1.00 80.94 79 ILE A CA 1
ATOM 634 C C . ILE A 1 79 ? -26.349 5.762 39.250 1.00 80.94 79 ILE A C 1
ATOM 636 O O . ILE A 1 79 ? -27.479 6.095 39.616 1.00 80.94 79 ILE A O 1
ATOM 640 N N . PRO A 1 80 ? -25.248 6.125 39.929 1.00 75.44 80 PRO A N 1
ATOM 641 C CA . PRO A 1 80 ? -25.322 6.907 41.153 1.00 75.44 80 PRO A CA 1
ATOM 642 C C . PRO A 1 80 ? -25.890 8.303 40.866 1.00 75.44 80 PRO A C 1
ATOM 644 O O . PRO A 1 80 ? -25.335 9.078 40.089 1.00 75.44 80 PRO A O 1
ATOM 647 N N . THR A 1 81 ? -27.001 8.636 41.518 1.00 78.44 81 THR A N 1
ATOM 648 C CA . THR A 1 81 ? -27.549 10.001 41.594 1.00 78.44 81 THR A CA 1
ATOM 649 C C . THR A 1 81 ? -26.772 10.822 42.623 1.00 78.44 81 THR A C 1
ATOM 651 O O . THR A 1 81 ? -26.210 10.248 43.543 1.00 78.44 81 THR A O 1
ATOM 654 N N . GLY A 1 82 ? -26.736 12.157 42.507 1.00 68.12 82 GLY A N 1
ATOM 655 C CA . GLY A 1 82 ? -25.763 13.045 43.180 1.00 68.12 82 GLY A CA 1
ATOM 656 C C . GLY A 1 82 ? -25.495 12.869 44.690 1.00 68.12 82 GLY A C 1
ATOM 657 O O . GLY A 1 82 ? -24.455 13.320 45.152 1.00 68.12 82 GLY A O 1
ATOM 658 N N . LYS A 1 83 ? -26.363 12.188 45.450 1.00 68.88 83 LYS A N 1
ATOM 659 C CA . LYS A 1 83 ? -26.138 11.821 46.864 1.00 68.88 83 LYS A CA 1
ATOM 660 C C . LYS A 1 83 ? -25.250 10.578 47.066 1.00 68.88 83 LYS A C 1
ATOM 662 O O . LYS A 1 83 ? -24.678 10.416 48.136 1.00 68.88 83 LYS A O 1
ATOM 667 N N . ASP A 1 84 ? -25.115 9.734 46.044 1.00 66.56 84 ASP A N 1
ATOM 668 C CA . ASP A 1 84 ? -24.346 8.479 46.051 1.00 66.56 84 ASP A CA 1
ATOM 669 C C . ASP A 1 84 ? -22.901 8.676 45.541 1.00 66.56 84 ASP A C 1
ATOM 671 O O . ASP A 1 84 ? -22.070 7.772 45.619 1.00 66.56 84 ASP A O 1
ATOM 675 N N . LYS A 1 85 ? -22.581 9.860 45.000 1.00 68.12 85 LYS A N 1
ATOM 676 C CA . LYS A 1 85 ? -21.276 10.169 44.405 1.00 68.12 85 LYS A CA 1
ATOM 677 C C . LYS A 1 85 ? -20.304 10.643 45.490 1.00 68.12 85 LYS A C 1
ATOM 679 O O . LYS A 1 85 ? -20.375 11.786 45.928 1.00 68.12 85 LYS A O 1
ATOM 684 N N . ARG A 1 86 ? -19.375 9.781 45.914 1.00 68.38 86 ARG A N 1
ATOM 685 C CA . ARG A 1 86 ? -18.244 10.182 46.769 1.00 68.38 86 ARG A CA 1
ATOM 686 C C . ARG A 1 86 ? -17.036 10.511 45.899 1.00 68.38 86 ARG A C 1
ATOM 688 O O . ARG A 1 86 ? -16.562 9.656 45.159 1.00 68.38 86 ARG A O 1
ATOM 695 N N . VAL A 1 87 ? -16.561 11.751 45.977 1.00 68.25 87 VAL A N 1
ATOM 696 C CA . VAL A 1 87 ? -15.301 12.176 45.356 1.00 68.25 87 VAL A CA 1
ATOM 697 C C . VAL A 1 87 ? -14.204 11.958 46.389 1.00 68.25 87 VAL A C 1
ATOM 699 O O . VAL A 1 87 ? -14.222 12.589 47.442 1.00 68.25 87 VAL A O 1
ATOM 702 N N . ILE A 1 88 ? -13.298 11.021 46.120 1.00 73.31 88 ILE A N 1
ATOM 703 C CA . ILE A 1 88 ? -12.121 10.778 46.953 1.00 73.31 88 ILE A CA 1
ATOM 704 C C . ILE A 1 88 ? -10.955 11.477 46.258 1.00 73.31 88 ILE A C 1
ATOM 706 O O . ILE A 1 88 ? -10.585 11.092 45.150 1.00 73.31 88 ILE A O 1
ATOM 710 N N . TYR A 1 89 ? -10.409 12.516 46.886 1.00 68.44 89 TYR A N 1
ATOM 711 C CA . TYR A 1 89 ? -9.162 13.1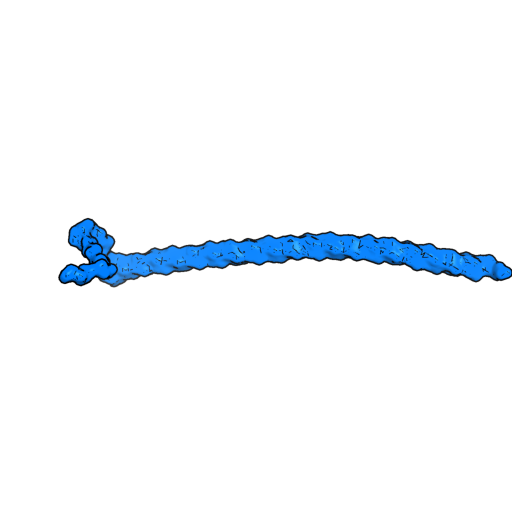36 46.447 1.00 68.44 89 TYR A CA 1
ATOM 712 C C . TYR A 1 89 ? -8.007 12.266 46.950 1.00 68.44 89 TYR A C 1
ATOM 714 O O . TYR A 1 89 ? -7.887 12.031 48.151 1.00 68.44 89 TYR A O 1
ATOM 722 N N . GLN A 1 90 ? -7.188 11.736 46.041 1.00 61.72 90 GLN A N 1
ATOM 723 C CA . GLN A 1 90 ? -5.921 11.120 46.425 1.00 61.72 90 GLN A CA 1
ATOM 724 C C . GLN A 1 90 ? -4.870 12.222 46.550 1.00 61.72 90 GLN A C 1
ATOM 726 O O . GLN A 1 90 ? -4.428 12.761 45.539 1.00 61.72 90 GLN A O 1
ATOM 731 N N . GLY A 1 91 ? -4.488 12.521 47.791 1.00 66.06 91 GLY A N 1
ATOM 732 C CA . GLY A 1 91 ? -3.361 13.393 48.117 1.00 66.06 91 GLY A CA 1
ATOM 733 C C . GLY A 1 91 ? -3.771 14.706 48.773 1.00 66.06 91 GLY A C 1
ATOM 734 O O . GLY A 1 91 ? -3.946 15.697 48.083 1.00 66.06 91 GLY A O 1
ATOM 735 N N . GLU A 1 92 ? -3.928 14.676 50.096 1.00 49.47 92 GLU A N 1
ATOM 736 C CA . GLU A 1 92 ? -3.354 15.632 51.057 1.00 49.47 92 GLU A CA 1
ATOM 737 C C . GLU A 1 92 ? -3.817 15.193 52.453 1.00 49.47 92 GLU A C 1
ATOM 739 O O . GLU A 1 92 ? -4.969 15.380 52.846 1.00 49.47 92 GLU A O 1
ATOM 744 N N . GLU A 1 93 ? -2.921 14.515 53.172 1.00 48.59 93 GLU A N 1
ATOM 745 C CA . GLU A 1 93 ? -2.993 14.461 54.630 1.00 48.59 93 GLU A CA 1
ATOM 746 C C . GLU A 1 93 ? -2.669 15.876 55.133 1.00 48.59 93 GLU A C 1
ATOM 748 O O . GLU A 1 93 ? -1.580 16.386 54.862 1.00 48.59 93 GLU A O 1
ATOM 753 N N . LEU A 1 94 ? -3.639 16.519 55.792 1.00 43.25 94 LEU A N 1
ATOM 754 C CA . LEU A 1 94 ? -3.414 17.703 56.629 1.00 43.25 94 LEU A CA 1
ATOM 755 C C . LEU A 1 94 ? -2.924 17.274 58.013 1.00 43.25 94 LEU A C 1
ATOM 757 O O . LEU A 1 94 ? -3.509 16.306 58.555 1.00 43.25 94 LEU A O 1
#

Radius of gyration: 36.93 Å; chains: 1; bounding box: 63×26×108 Å